Protein AF-A0A3S5AV37-F1 (afdb_monomer_lite)

Sequence (155 aa):
MRYLRNPRQACDALFGYVQRLAHRVAQLASNLKERGRIRLYQGESWELLLRRWTKLEKDFRSDAHGGYDLSKISDIYDNIKYDVQHNSDILIESEAQDFFTCAKSLADIIVPQEYGITKEEKLVIGQRICTPLMRKILSDARYTDVDECTRLHAG

Radius of gyration: 21.94 Å; chains: 1; bounding box: 65×48×50 Å

Structure (mmCIF, N/CA/C/O backbone):
data_AF-A0A3S5AV37-F1
#
_entry.id   AF-A0A3S5AV37-F1
#
loop_
_atom_site.group_PDB
_atom_site.id
_atom_site.type_symbol
_atom_site.label_atom_id
_atom_site.label_alt_id
_atom_site.label_comp_id
_atom_site.label_asym_id
_atom_site.label_entity_id
_atom_site.label_seq_id
_atom_site.pdbx_PDB_ins_code
_atom_site.Cartn_x
_atom_site.Cartn_y
_atom_site.Cartn_z
_atom_site.occupancy
_atom_site.B_iso_or_equiv
_atom_site.auth_seq_id
_atom_site.auth_comp_id
_atom_site.auth_asym_id
_atom_site.auth_atom_id
_atom_site.pdbx_PDB_model_num
ATOM 1 N N . MET A 1 1 ? -8.238 -7.642 -14.560 1.00 47.16 1 MET A N 1
ATOM 2 C CA . MET A 1 1 ? -8.407 -6.177 -14.713 1.00 47.16 1 MET A CA 1
ATOM 3 C C . MET A 1 1 ? -9.880 -5.746 -14.887 1.00 47.16 1 MET A C 1
ATOM 5 O O . MET A 1 1 ? -10.168 -4.910 -15.729 1.00 47.16 1 MET A O 1
ATOM 9 N N . ARG A 1 2 ? -10.849 -6.281 -14.118 1.00 51.06 2 ARG A N 1
ATOM 10 C CA . ARG A 1 2 ? -12.276 -5.880 -14.242 1.00 51.06 2 ARG A CA 1
ATOM 11 C C . ARG A 1 2 ? -12.690 -4.727 -13.308 1.00 51.06 2 ARG A C 1
ATOM 13 O O . ARG A 1 2 ? -13.751 -4.154 -13.523 1.00 51.06 2 ARG A O 1
ATOM 20 N N . TYR A 1 3 ? -11.859 -4.398 -12.315 1.00 57.88 3 TYR A N 1
ATOM 21 C CA . TYR A 1 3 ? -12.171 -3.440 -11.244 1.00 57.88 3 TYR A CA 1
ATOM 22 C C . TYR A 1 3 ? -11.890 -1.972 -11.598 1.00 57.88 3 TYR A C 1
ATOM 24 O O . TYR A 1 3 ? -12.57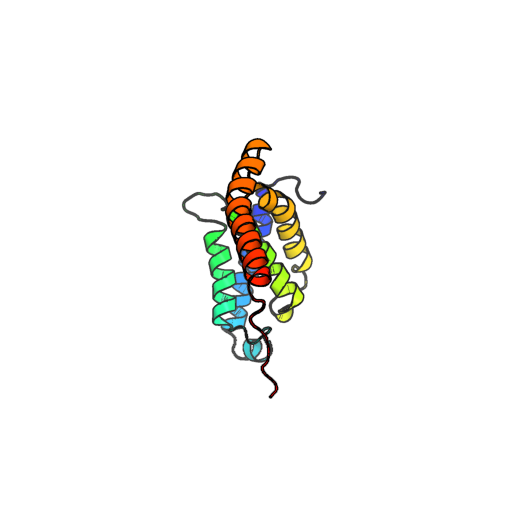2 -1.083 -11.104 1.00 57.88 3 TYR A O 1
ATOM 32 N N . LEU A 1 4 ? -10.927 -1.694 -12.480 1.00 71.69 4 LEU A N 1
ATOM 33 C CA . LEU A 1 4 ? -10.497 -0.329 -12.795 1.00 71.69 4 LEU A CA 1
ATOM 34 C C . LEU A 1 4 ? -11.052 0.118 -14.145 1.00 71.69 4 LEU A C 1
ATOM 36 O O . LEU A 1 4 ? -10.366 0.054 -15.160 1.00 71.69 4 LEU A O 1
ATOM 40 N N . ARG A 1 5 ? -12.322 0.538 -14.168 1.00 78.38 5 ARG A N 1
ATOM 41 C CA . ARG A 1 5 ? -12.907 1.183 -15.359 1.00 78.38 5 ARG A CA 1
ATOM 42 C C . ARG A 1 5 ? -12.575 2.670 -15.416 1.00 78.38 5 ARG A C 1
ATOM 44 O O . ARG A 1 5 ? -12.205 3.171 -16.469 1.00 78.38 5 ARG A O 1
ATOM 51 N N . ASN A 1 6 ? -12.703 3.364 -14.287 1.00 89.75 6 ASN A N 1
ATOM 52 C CA . ASN A 1 6 ? -12.418 4.788 -14.173 1.00 89.75 6 ASN A CA 1
ATOM 53 C C . ASN A 1 6 ? -11.355 5.008 -13.078 1.00 89.75 6 ASN A C 1
ATOM 55 O O . ASN A 1 6 ? -11.639 4.743 -11.908 1.00 89.75 6 ASN A O 1
ATOM 59 N N . PRO A 1 7 ? -10.142 5.480 -13.428 1.00 88.56 7 PRO A N 1
ATOM 60 C CA . PRO A 1 7 ? -9.049 5.631 -12.470 1.00 88.56 7 PRO A CA 1
ATOM 61 C C . PRO A 1 7 ? -9.331 6.709 -11.419 1.00 88.56 7 PRO A C 1
ATOM 63 O O . PRO A 1 7 ? -8.919 6.552 -10.273 1.00 88.56 7 PRO A O 1
ATOM 66 N N . ARG A 1 8 ? -10.079 7.767 -11.767 1.00 90.81 8 ARG A N 1
ATOM 67 C CA . ARG A 1 8 ? -10.474 8.800 -10.802 1.00 90.81 8 ARG A CA 1
ATOM 68 C C . ARG A 1 8 ? -11.426 8.225 -9.759 1.00 90.81 8 ARG A C 1
ATOM 70 O O . ARG A 1 8 ? -11.139 8.342 -8.577 1.00 90.81 8 ARG A O 1
ATOM 77 N N . GLN A 1 9 ? -12.471 7.521 -10.198 1.00 92.62 9 GLN A N 1
ATOM 78 C CA . GLN A 1 9 ? -13.421 6.866 -9.287 1.00 92.62 9 GLN A CA 1
ATOM 79 C C . GLN A 1 9 ? -12.740 5.818 -8.402 1.00 92.62 9 GLN A C 1
ATOM 81 O O . GLN A 1 9 ? -13.094 5.668 -7.238 1.00 92.62 9 GLN A O 1
ATOM 86 N N . ALA A 1 10 ? -11.746 5.104 -8.932 1.00 93.56 10 ALA A N 1
ATOM 87 C CA . ALA A 1 10 ? -10.961 4.168 -8.140 1.00 93.56 10 ALA A CA 1
ATOM 88 C C . ALA A 1 10 ? -10.123 4.873 -7.064 1.00 93.56 10 ALA A C 1
ATOM 90 O O . ALA A 1 10 ? -10.062 4.386 -5.941 1.00 93.56 10 ALA A O 1
ATOM 91 N N . CYS A 1 11 ? -9.522 6.027 -7.373 1.00 94.75 11 CYS A N 1
ATOM 92 C CA . CYS A 1 11 ? -8.825 6.841 -6.373 1.00 94.75 11 CYS A CA 1
ATOM 93 C C . CYS A 1 11 ? -9.795 7.435 -5.342 1.00 94.75 11 CYS A C 1
ATOM 95 O O . CYS A 1 11 ? -9.469 7.467 -4.158 1.00 94.75 11 CYS A O 1
ATOM 97 N N . ASP A 1 12 ? -10.996 7.848 -5.761 1.00 94.62 12 ASP A N 1
ATOM 98 C CA . ASP A 1 12 ? -12.051 8.311 -4.853 1.00 94.62 12 ASP A CA 1
ATOM 99 C C . ASP A 1 12 ? -12.464 7.191 -3.880 1.00 94.62 12 ASP A C 1
ATOM 101 O O . ASP A 1 12 ? -12.519 7.409 -2.668 1.00 94.62 12 ASP A O 1
ATOM 105 N N . ALA A 1 13 ? -12.673 5.972 -4.390 1.00 95.62 13 ALA A N 1
ATOM 106 C CA . ALA A 1 13 ? -12.975 4.797 -3.576 1.00 95.62 13 ALA A CA 1
ATOM 107 C C . ALA A 1 13 ? -11.822 4.448 -2.621 1.00 95.62 13 ALA A C 1
ATOM 109 O O . ALA A 1 13 ? -12.054 4.267 -1.424 1.00 95.62 13 ALA A O 1
ATOM 110 N N . LEU A 1 14 ? -10.584 4.408 -3.131 1.00 96.88 14 LEU A N 1
ATOM 111 C CA . LEU A 1 14 ? -9.385 4.131 -2.340 1.00 96.88 14 LEU A CA 1
ATOM 112 C C . LEU A 1 14 ? -9.231 5.137 -1.195 1.00 96.88 14 LEU A C 1
ATOM 114 O O . LEU A 1 14 ? -9.019 4.744 -0.052 1.00 96.88 14 LEU A O 1
ATOM 118 N N . PHE A 1 15 ? -9.391 6.427 -1.490 1.00 96.94 15 PHE A N 1
ATOM 119 C CA . PHE A 1 15 ? -9.322 7.484 -0.488 1.00 96.94 15 PHE A CA 1
ATOM 120 C C . PHE A 1 15 ? -10.405 7.323 0.575 1.00 96.94 15 PHE A C 1
ATOM 122 O O . PHE A 1 15 ? -10.104 7.407 1.760 1.00 96.94 15 PHE A O 1
ATOM 129 N N . GLY A 1 16 ? -11.636 6.991 0.177 1.00 97.00 16 GLY A N 1
ATOM 130 C CA . GLY A 1 16 ? -12.712 6.703 1.123 1.00 97.00 16 GLY A CA 1
ATOM 131 C C . GLY A 1 16 ? -12.362 5.582 2.109 1.00 97.00 16 GLY A C 1
ATOM 132 O O . GLY A 1 16 ? -12.647 5.714 3.300 1.00 97.00 16 GLY A O 1
ATOM 133 N N . TYR A 1 17 ? -11.716 4.504 1.649 1.00 98.19 17 TYR A N 1
ATOM 134 C CA . TYR A 1 17 ? -11.234 3.443 2.541 1.00 98.19 17 TYR A CA 1
ATOM 135 C C . TYR A 1 17 ? -10.133 3.931 3.492 1.00 98.19 17 TYR A C 1
ATOM 137 O O . TYR A 1 17 ? -10.207 3.665 4.692 1.00 98.19 17 TYR A O 1
ATOM 145 N N . VAL A 1 18 ? -9.148 4.683 2.982 1.00 97.94 18 VAL A N 1
ATOM 146 C CA . VAL A 1 18 ? -8.060 5.256 3.794 1.00 97.94 18 VAL A CA 1
ATOM 147 C C . VAL A 1 18 ? -8.621 6.143 4.910 1.00 97.94 18 VAL A C 1
ATOM 149 O O . VAL A 1 18 ? -8.240 5.968 6.064 1.00 97.94 18 VAL A O 1
ATOM 152 N N . GLN A 1 19 ? -9.569 7.034 4.599 1.00 97.56 19 GLN A N 1
ATOM 153 C CA . GLN A 1 19 ? -10.203 7.914 5.589 1.00 97.56 19 GLN A CA 1
ATOM 154 C C . GLN A 1 19 ? -10.943 7.125 6.675 1.00 97.56 19 GLN A C 1
ATOM 156 O O . GLN A 1 19 ? -10.792 7.394 7.868 1.00 97.56 19 GLN A O 1
ATOM 161 N N . ARG A 1 20 ? -11.738 6.120 6.279 1.00 98.12 20 ARG A N 1
ATOM 162 C CA . ARG A 1 20 ? -12.490 5.299 7.239 1.00 98.12 20 ARG A CA 1
ATOM 163 C C . ARG A 1 20 ? -11.563 4.505 8.153 1.00 98.12 20 ARG A C 1
ATOM 165 O O . ARG A 1 20 ? -11.810 4.465 9.359 1.00 98.12 20 ARG A O 1
ATOM 172 N N . LEU A 1 21 ? -10.486 3.930 7.616 1.00 97.88 21 LEU A N 1
ATOM 173 C CA . LEU A 1 21 ? -9.515 3.209 8.433 1.00 97.88 21 LEU A CA 1
ATOM 174 C C . LEU A 1 21 ? -8.730 4.151 9.355 1.00 97.88 21 LEU A C 1
ATOM 176 O O . LEU A 1 21 ? -8.599 3.851 10.539 1.00 97.88 21 LEU A O 1
ATOM 180 N N . ALA A 1 22 ? -8.276 5.309 8.867 1.00 97.38 22 ALA A N 1
ATOM 181 C CA . ALA A 1 22 ? -7.588 6.304 9.691 1.00 97.38 22 ALA A CA 1
ATOM 182 C C . ALA A 1 22 ? -8.459 6.762 10.873 1.00 97.38 22 ALA A C 1
ATOM 184 O O . ALA A 1 22 ? -8.008 6.765 12.022 1.00 97.38 22 ALA A O 1
ATOM 185 N N . HIS A 1 23 ? -9.739 7.049 10.620 1.00 97.38 23 HIS A N 1
ATOM 186 C CA . HIS A 1 23 ? -10.689 7.403 11.671 1.00 97.38 23 HIS A CA 1
ATOM 187 C C . HIS A 1 23 ? -10.931 6.246 12.653 1.00 97.38 23 HIS A C 1
ATOM 189 O O . HIS A 1 23 ? -10.918 6.461 13.866 1.00 97.38 23 HIS A O 1
ATOM 195 N N . ARG A 1 24 ? -11.089 5.007 12.165 1.00 96.19 24 ARG A N 1
ATOM 196 C CA . ARG A 1 24 ? -11.241 3.822 13.026 1.00 96.19 24 ARG A CA 1
ATOM 197 C C . ARG A 1 24 ? -10.023 3.615 13.927 1.00 96.19 24 ARG A C 1
ATOM 199 O O . ARG A 1 24 ? -10.187 3.384 15.124 1.00 96.19 24 ARG A O 1
ATOM 206 N N . VAL A 1 25 ? -8.816 3.734 13.380 1.00 96.50 25 VAL A N 1
ATOM 207 C CA . VAL A 1 25 ? -7.559 3.639 14.133 1.00 96.50 25 VAL A CA 1
ATOM 208 C C . VAL A 1 25 ? -7.479 4.736 15.197 1.00 96.50 25 VAL A C 1
ATOM 210 O O . VAL A 1 25 ? -7.117 4.445 16.336 1.00 96.50 25 VAL A O 1
ATOM 213 N N . ALA A 1 26 ? -7.871 5.972 14.878 1.00 96.75 26 ALA A N 1
ATOM 214 C CA . ALA A 1 26 ? -7.925 7.061 15.854 1.00 96.75 26 ALA A CA 1
ATOM 215 C C . ALA A 1 26 ? -8.909 6.769 17.002 1.00 96.75 26 ALA A C 1
ATOM 217 O O . ALA A 1 26 ? -8.569 6.954 18.173 1.00 96.75 26 ALA A O 1
ATOM 218 N N . GLN A 1 27 ? -10.095 6.239 16.688 1.00 95.81 27 GLN A N 1
ATOM 219 C CA . GLN A 1 27 ? -11.079 5.827 17.693 1.00 95.81 27 GLN A CA 1
ATOM 220 C C . GLN A 1 27 ? -10.527 4.720 18.603 1.00 95.81 27 GLN A C 1
ATOM 222 O O . GLN A 1 27 ? -10.567 4.860 19.827 1.00 95.81 27 GLN A O 1
ATOM 227 N N . LEU A 1 28 ? -9.944 3.669 18.017 1.00 95.38 28 LEU A N 1
ATOM 228 C CA . LEU A 1 28 ? -9.305 2.570 18.749 1.00 95.38 28 LEU A CA 1
ATOM 229 C C . LEU A 1 28 ? -8.192 3.068 19.673 1.00 95.38 28 LEU A C 1
ATOM 231 O O . LEU A 1 28 ? -8.143 2.695 20.844 1.00 95.38 28 LEU A O 1
ATOM 235 N N . ALA A 1 29 ? -7.325 3.945 19.166 1.00 93.00 29 ALA A N 1
ATOM 236 C CA . ALA A 1 29 ? -6.204 4.487 19.924 1.00 93.00 29 ALA A CA 1
ATOM 237 C C . ALA A 1 29 ? -6.660 5.333 21.125 1.00 93.00 29 ALA A C 1
ATOM 239 O O . ALA A 1 29 ? -5.989 5.329 22.162 1.00 93.00 29 ALA A O 1
ATOM 240 N N . SER A 1 30 ? -7.796 6.031 21.003 1.00 93.44 30 SER A N 1
ATOM 241 C CA . SER A 1 30 ? -8.373 6.849 22.079 1.00 93.44 30 SER A CA 1
ATOM 242 C C . SER A 1 30 ? -9.109 6.033 23.154 1.00 93.44 30 SER A C 1
ATOM 244 O O . SER A 1 30 ? -9.250 6.489 24.289 1.00 93.44 30 SER A O 1
ATOM 246 N N . ASN A 1 31 ? -9.543 4.809 22.837 1.00 93.81 31 ASN A N 1
ATOM 247 C CA . ASN A 1 31 ? -10.275 3.944 23.755 1.00 93.81 31 ASN A CA 1
ATOM 248 C C . ASN A 1 31 ? -9.337 2.950 24.458 1.00 93.81 31 ASN A C 1
ATOM 250 O O . ASN A 1 31 ? -9.047 1.876 23.936 1.00 93.81 31 ASN A O 1
ATOM 254 N N . LEU A 1 32 ? -8.920 3.265 25.690 1.00 88.75 32 LEU A N 1
ATOM 255 C CA . LEU A 1 32 ? -8.012 2.428 26.496 1.00 88.75 32 LEU A CA 1
ATOM 256 C C . LEU A 1 32 ? -8.456 0.959 26.620 1.00 88.75 32 LEU A C 1
ATOM 258 O O . LEU A 1 32 ? -7.613 0.062 26.643 1.00 88.75 32 LEU A O 1
ATOM 262 N N . LYS A 1 33 ? -9.768 0.699 26.683 1.00 91.75 33 LYS A N 1
ATOM 263 C CA . LYS A 1 33 ? -10.310 -0.657 26.835 1.00 91.75 33 LYS A CA 1
ATOM 264 C C . LYS A 1 33 ? -10.176 -1.471 25.551 1.00 91.75 33 LYS A C 1
ATOM 266 O O . LYS A 1 33 ? -9.816 -2.642 25.620 1.00 91.75 33 LYS A O 1
ATOM 271 N N . GLU A 1 34 ? -10.478 -0.878 24.398 1.00 89.56 34 GLU A N 1
ATOM 272 C CA . GLU A 1 34 ? -10.306 -1.543 23.098 1.00 89.56 34 GLU A CA 1
ATOM 273 C C . GLU A 1 34 ? -8.825 -1.682 22.750 1.00 89.56 34 GLU A C 1
ATOM 275 O O . GLU A 1 34 ? -8.371 -2.771 22.403 1.00 89.56 34 GLU A O 1
ATOM 280 N N . ARG A 1 35 ? -8.056 -0.612 22.966 1.00 89.31 35 ARG A N 1
ATOM 281 C CA . ARG A 1 35 ? -6.605 -0.571 22.784 1.00 89.31 35 ARG A CA 1
ATOM 282 C C . ARG A 1 35 ? -5.881 -1.689 23.537 1.00 89.31 35 ARG A C 1
ATOM 284 O O . ARG A 1 35 ? -4.938 -2.261 23.008 1.00 89.31 35 ARG A O 1
ATOM 291 N N . GLY A 1 36 ? -6.312 -2.000 24.761 1.00 89.62 36 GLY A N 1
ATOM 292 C CA . GLY A 1 36 ? -5.722 -3.066 25.577 1.00 89.62 36 GLY A CA 1
ATOM 293 C C . GLY A 1 36 ? -6.073 -4.490 25.128 1.00 89.62 36 GLY A C 1
ATOM 294 O O . GLY A 1 36 ? -5.419 -5.433 25.564 1.00 89.62 36 GLY A O 1
ATOM 295 N N . ARG A 1 37 ? -7.094 -4.663 24.279 1.00 91.94 37 ARG A N 1
ATOM 296 C CA . ARG A 1 37 ? -7.506 -5.974 23.743 1.00 91.94 37 ARG A CA 1
ATOM 297 C C . ARG A 1 37 ? -6.764 -6.346 22.467 1.00 91.94 37 ARG A C 1
ATOM 299 O O . ARG A 1 37 ? -6.589 -7.528 22.200 1.00 91.94 37 ARG A O 1
ATOM 306 N N . ILE A 1 38 ? -6.354 -5.347 21.695 1.00 93.44 38 ILE A N 1
ATOM 307 C CA . ILE A 1 38 ? -5.700 -5.534 20.405 1.00 93.44 38 ILE A CA 1
ATOM 308 C C . ILE A 1 38 ? -4.187 -5.509 20.615 1.00 93.44 38 ILE A C 1
ATOM 310 O O . ILE A 1 38 ? -3.622 -4.525 21.101 1.00 93.44 38 ILE A O 1
ATOM 314 N N . ARG A 1 39 ? -3.521 -6.596 20.223 1.00 92.69 39 ARG A N 1
ATOM 315 C CA . ARG A 1 39 ? -2.062 -6.701 20.255 1.00 92.69 39 ARG A CA 1
ATOM 316 C C . ARG A 1 39 ? -1.517 -6.552 18.840 1.00 92.69 39 ARG A C 1
ATOM 318 O O . ARG A 1 39 ? -1.616 -7.478 18.047 1.00 92.69 39 ARG A O 1
ATOM 325 N N . LEU A 1 40 ? -0.916 -5.400 18.559 1.00 94.56 40 LEU A N 1
ATOM 326 C CA . LEU A 1 40 ? -0.284 -5.133 17.268 1.00 94.56 40 LEU A CA 1
ATOM 327 C C . LEU A 1 40 ? 0.947 -6.028 17.060 1.00 94.56 40 LEU A C 1
ATOM 329 O O . LEU A 1 40 ? 1.673 -6.365 18.008 1.00 94.56 40 LEU A O 1
ATOM 333 N N . TYR A 1 41 ? 1.168 -6.427 15.811 1.00 95.38 41 TYR A N 1
ATOM 334 C CA . TYR A 1 41 ? 2.225 -7.357 15.435 1.00 95.38 41 TYR A CA 1
ATOM 335 C C . TYR A 1 41 ? 3.624 -6.796 15.730 1.00 95.38 41 TYR A C 1
ATOM 337 O O . TYR A 1 41 ? 3.874 -5.598 15.615 1.00 95.38 41 TYR A O 1
ATOM 345 N N . GLN A 1 42 ? 4.543 -7.672 16.159 1.00 90.81 42 GLN A N 1
ATOM 346 C CA . GLN A 1 42 ? 5.947 -7.345 16.483 1.00 90.81 42 GLN A CA 1
ATOM 347 C C . GLN A 1 42 ? 6.141 -6.165 17.459 1.00 90.81 42 GLN A C 1
ATOM 349 O O . GLN A 1 42 ? 7.204 -5.551 17.497 1.00 90.81 42 GLN A O 1
ATOM 354 N N . GLY A 1 43 ? 5.135 -5.852 18.281 1.00 84.44 43 GLY A N 1
ATOM 355 C CA . GLY A 1 43 ? 5.227 -4.747 19.235 1.00 84.44 43 GLY A CA 1
ATOM 356 C C . GLY A 1 43 ?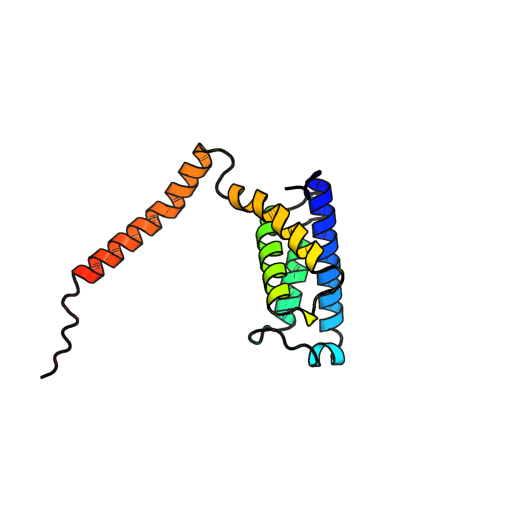 5.149 -3.361 18.590 1.00 84.44 43 GLY A C 1
ATOM 357 O O . GLY A 1 43 ? 5.609 -2.397 19.202 1.00 84.44 43 GLY A O 1
ATOM 358 N N . GLU A 1 44 ? 4.566 -3.244 17.389 1.00 93.88 44 GLU A N 1
ATOM 359 C CA . GLU A 1 44 ? 4.204 -1.947 16.813 1.00 93.88 44 GLU A CA 1
ATOM 360 C C . GLU A 1 44 ? 3.418 -1.109 17.838 1.00 93.88 44 GLU A C 1
ATOM 362 O O . GLU A 1 44 ? 2.504 -1.590 18.515 1.00 93.88 44 GLU A O 1
ATOM 367 N N . SER A 1 45 ? 3.793 0.163 17.982 1.00 94.50 45 SER A N 1
ATOM 368 C CA . SER A 1 45 ? 3.101 1.070 18.889 1.00 94.50 45 SER A CA 1
ATOM 369 C C . SER A 1 45 ? 1.847 1.645 18.230 1.00 94.50 45 SER A C 1
ATOM 371 O O . SER A 1 45 ? 1.804 1.916 17.031 1.00 94.50 45 SER A O 1
ATOM 373 N N . TRP A 1 46 ? 0.830 1.923 19.043 1.00 95.62 46 TRP A N 1
ATOM 374 C CA . TRP A 1 46 ? -0.376 2.625 18.590 1.00 95.62 46 TRP A CA 1
ATOM 375 C C . TRP A 1 46 ? -0.082 4.005 17.998 1.00 95.62 46 TRP A C 1
ATOM 377 O O . TRP A 1 46 ? -0.794 4.454 17.106 1.00 95.62 46 TRP A O 1
ATOM 387 N N . GLU A 1 47 ? 0.970 4.671 18.479 1.00 95.12 47 GLU A N 1
ATOM 388 C CA . GLU A 1 47 ? 1.432 5.940 17.920 1.00 95.12 47 GLU A CA 1
ATOM 389 C C . GLU A 1 47 ? 1.935 5.763 16.484 1.00 95.12 47 GLU A C 1
ATOM 391 O O . GLU A 1 47 ? 1.576 6.553 15.611 1.00 95.12 47 GLU A O 1
ATOM 396 N N . LEU A 1 48 ? 2.718 4.709 16.224 1.00 95.50 48 LEU A N 1
ATOM 397 C CA . LEU A 1 48 ? 3.211 4.409 14.884 1.00 95.50 48 LEU A CA 1
ATOM 398 C C . LEU A 1 48 ? 2.051 4.078 13.944 1.00 95.50 48 LEU A C 1
ATOM 400 O O . LEU A 1 48 ? 1.947 4.698 12.888 1.00 95.50 48 LEU A O 1
ATOM 404 N N . LEU A 1 49 ? 1.143 3.192 14.360 1.00 96.81 49 LEU A N 1
ATOM 405 C CA . LEU A 1 49 ? -0.044 2.832 13.584 1.00 96.81 49 LEU A CA 1
ATOM 406 C C . LEU A 1 49 ? -0.901 4.064 13.238 1.00 96.81 49 LEU A C 1
ATOM 408 O O . LEU A 1 49 ? -1.263 4.268 12.077 1.00 96.81 49 LEU A O 1
ATOM 412 N N . LEU A 1 50 ? -1.189 4.919 14.227 1.00 96.69 50 LEU A N 1
ATOM 413 C CA . LEU A 1 50 ? -1.948 6.154 14.018 1.00 96.69 50 LEU A CA 1
ATOM 414 C C . LEU A 1 50 ? -1.228 7.090 13.045 1.00 96.69 50 LEU A C 1
ATOM 416 O O . LEU A 1 50 ? -1.855 7.658 12.147 1.00 96.69 50 LEU A O 1
ATOM 420 N N . ARG A 1 51 ? 0.092 7.235 13.195 1.00 96.88 51 ARG A N 1
ATOM 421 C CA . ARG A 1 51 ? 0.913 8.073 12.321 1.00 96.88 51 ARG A CA 1
ATOM 422 C C . ARG A 1 51 ? 0.928 7.553 10.884 1.00 96.88 51 ARG A C 1
ATOM 424 O O . ARG A 1 51 ? 0.837 8.384 9.984 1.00 96.88 51 ARG A O 1
ATOM 431 N N . ARG A 1 52 ? 1.016 6.232 10.660 1.00 97.38 52 ARG A N 1
ATOM 432 C CA . ARG A 1 52 ? 0.982 5.615 9.316 1.00 97.38 52 ARG A CA 1
ATOM 433 C C . ARG A 1 52 ? -0.284 6.033 8.574 1.00 97.38 52 ARG A C 1
ATOM 435 O O . ARG A 1 52 ? -0.200 6.704 7.548 1.00 97.38 52 ARG A O 1
ATOM 442 N N . TRP A 1 53 ? -1.448 5.724 9.142 1.00 97.88 53 TRP A N 1
ATOM 443 C CA . TRP A 1 53 ? -2.729 5.967 8.479 1.00 97.88 53 TRP A CA 1
ATOM 444 C C . TRP A 1 53 ? -3.092 7.453 8.378 1.00 97.88 53 TRP A C 1
ATOM 446 O O . TRP A 1 53 ? -3.529 7.891 7.317 1.00 97.88 53 TRP A O 1
ATOM 456 N N . THR A 1 54 ? -2.816 8.260 9.411 1.00 96.44 54 THR A N 1
ATOM 457 C CA . THR A 1 54 ? -3.058 9.719 9.363 1.00 96.44 54 THR A CA 1
ATOM 458 C C . THR A 1 54 ? -2.179 10.409 8.319 1.00 96.44 54 THR A C 1
ATOM 460 O O . THR A 1 54 ? -2.597 11.374 7.680 1.00 96.44 54 THR A O 1
ATOM 463 N N . LYS A 1 55 ? -0.934 9.946 8.150 1.00 96.12 55 LYS A N 1
ATOM 464 C CA . LYS A 1 55 ? -0.033 10.492 7.134 1.00 96.12 55 LYS A CA 1
ATOM 465 C C . LYS A 1 55 ? -0.502 10.108 5.732 1.00 96.12 55 LYS A C 1
ATOM 467 O O . LYS A 1 55 ? -0.577 10.984 4.884 1.00 96.12 55 LYS A O 1
ATOM 472 N N . LEU A 1 56 ? -0.864 8.843 5.506 1.00 97.19 56 LEU A N 1
ATOM 473 C CA . LEU A 1 56 ? -1.361 8.387 4.202 1.00 97.19 56 LEU A CA 1
ATOM 474 C C . LEU A 1 56 ? -2.648 9.101 3.787 1.00 97.19 56 LEU A C 1
ATOM 476 O O . LEU A 1 56 ? -2.783 9.461 2.624 1.00 97.19 56 LEU A O 1
ATOM 480 N N . GLU A 1 57 ? -3.559 9.357 4.727 1.00 95.75 57 GLU A N 1
ATOM 481 C CA . GLU A 1 57 ? -4.760 10.151 4.461 1.00 95.75 57 GLU A CA 1
ATOM 482 C C . GLU A 1 57 ? -4.408 11.552 3.935 1.00 95.75 57 GLU A C 1
ATOM 484 O O . GLU A 1 57 ? -4.916 11.965 2.895 1.00 95.75 57 GLU A O 1
ATOM 489 N N . LYS A 1 58 ? -3.498 12.263 4.613 1.00 93.94 58 LYS A N 1
ATOM 490 C CA . LYS A 1 58 ? -3.092 13.630 4.244 1.00 93.94 58 LYS A CA 1
ATOM 491 C C . LYS A 1 58 ? -2.263 13.690 2.962 1.00 93.94 58 LYS A C 1
ATOM 493 O O . LYS A 1 58 ? -2.450 14.594 2.155 1.00 93.94 58 LYS A O 1
ATOM 498 N N . ASP A 1 59 ? -1.336 12.752 2.794 1.00 94.38 59 ASP A N 1
ATOM 499 C CA . ASP A 1 59 ? -0.401 12.750 1.670 1.00 94.38 59 ASP A CA 1
ATOM 500 C C . ASP A 1 59 ? -1.089 12.299 0.374 1.00 94.38 59 ASP A C 1
ATOM 502 O O . ASP A 1 59 ? -0.744 12.783 -0.700 1.00 94.38 59 ASP A O 1
ATOM 506 N N . PHE A 1 60 ? -2.070 11.389 0.446 1.00 95.44 60 PHE A N 1
ATOM 507 C CA . PHE A 1 60 ? -2.696 10.840 -0.759 1.00 95.44 60 PHE A CA 1
ATOM 508 C C . PHE A 1 60 ? -3.585 11.855 -1.484 1.00 95.44 60 PHE A C 1
ATOM 510 O O . PHE A 1 60 ? -3.666 11.838 -2.716 1.00 95.44 60 PHE A O 1
ATOM 517 N N . ARG A 1 61 ? -4.240 12.760 -0.749 1.00 91.00 61 ARG A N 1
ATOM 518 C CA . ARG A 1 61 ? -5.052 13.830 -1.330 1.00 91.00 61 ARG A CA 1
ATOM 519 C C . ARG A 1 61 ? -4.849 15.128 -0.560 1.00 91.00 61 ARG A C 1
ATOM 521 O O . ARG A 1 61 ? -5.207 15.224 0.607 1.00 91.00 61 ARG A O 1
ATOM 528 N N . SER A 1 62 ? -4.354 16.147 -1.258 1.00 76.56 62 SER A N 1
ATOM 529 C CA . SER A 1 62 ? -4.233 17.505 -0.725 1.00 76.56 62 SER A CA 1
ATOM 530 C C . SER A 1 62 ? -5.342 18.405 -1.265 1.00 76.56 62 SER A C 1
ATOM 532 O O . SER A 1 62 ? -5.539 18.513 -2.482 1.00 76.56 62 SER A O 1
ATOM 534 N N . ASP A 1 63 ? -6.025 19.107 -0.361 1.00 68.50 63 ASP A N 1
ATOM 535 C CA . ASP A 1 63 ? -7.069 20.085 -0.691 1.00 68.50 63 ASP A CA 1
ATOM 536 C C . ASP A 1 63 ? -6.538 21.247 -1.547 1.00 68.50 63 ASP A C 1
ATOM 538 O O . ASP A 1 63 ? -7.286 21.841 -2.321 1.00 68.50 63 ASP A O 1
ATOM 542 N N . ALA A 1 64 ? -5.231 21.531 -1.476 1.00 64.25 64 ALA A N 1
ATOM 543 C CA . ALA A 1 64 ? -4.593 22.622 -2.212 1.00 64.25 64 ALA A CA 1
ATOM 544 C C . ALA A 1 64 ? -4.507 22.381 -3.730 1.00 64.25 64 ALA A C 1
ATOM 546 O O . ALA A 1 64 ? -4.421 23.336 -4.501 1.00 64.25 64 ALA A O 1
ATOM 547 N N . HIS A 1 65 ? -4.515 21.119 -4.174 1.00 59.41 65 HIS A N 1
ATOM 548 C CA . HIS A 1 65 ? -4.299 20.760 -5.582 1.00 59.41 65 HIS A CA 1
ATOM 549 C C . HIS A 1 65 ? -5.479 20.009 -6.215 1.00 59.41 65 HIS A C 1
ATOM 551 O O . HIS A 1 65 ? -5.455 19.737 -7.414 1.00 59.41 65 HIS A O 1
ATOM 557 N N . GLY A 1 66 ? -6.515 19.657 -5.438 1.00 66.38 66 GLY A N 1
ATOM 558 C CA . GLY A 1 66 ? -7.743 19.001 -5.924 1.00 66.38 66 GLY A CA 1
ATOM 559 C C . GLY A 1 66 ? -7.550 17.602 -6.545 1.00 66.38 66 GLY A C 1
ATOM 560 O O . GLY A 1 66 ? -8.505 16.998 -7.059 1.00 66.38 66 GLY A O 1
ATOM 561 N N . GLY A 1 67 ? -6.321 17.081 -6.506 1.00 86.38 67 GLY A N 1
ATOM 562 C CA . GLY A 1 67 ? -5.878 15.840 -7.134 1.00 86.38 67 GLY A CA 1
ATOM 563 C C . GLY A 1 67 ? -5.298 14.834 -6.142 1.00 86.38 67 GLY A C 1
ATOM 564 O O . GLY A 1 67 ? -5.165 15.114 -4.952 1.00 86.38 67 GLY A O 1
ATOM 565 N N . TYR A 1 68 ? -4.974 13.654 -6.666 1.00 93.19 68 TYR A N 1
ATOM 566 C CA . TYR A 1 68 ? -4.371 12.551 -5.922 1.00 93.19 68 TYR A CA 1
ATOM 567 C C . TYR A 1 68 ? -2.867 12.494 -6.167 1.00 93.19 68 TYR A C 1
ATOM 569 O O . TYR A 1 68 ? -2.435 12.584 -7.318 1.00 93.19 68 TYR A O 1
ATOM 577 N N . ASP A 1 69 ? -2.086 12.284 -5.109 1.00 93.50 69 ASP A N 1
ATOM 578 C CA . ASP A 1 69 ? -0.678 11.918 -5.235 1.00 93.50 69 ASP A CA 1
ATOM 579 C C . ASP A 1 69 ? -0.569 10.405 -5.458 1.00 93.50 69 ASP A C 1
ATOM 581 O O . ASP A 1 69 ? -0.597 9.597 -4.527 1.00 93.50 69 ASP A O 1
ATOM 585 N N . LEU A 1 70 ? -0.459 10.009 -6.727 1.00 93.50 70 LEU A N 1
ATOM 586 C CA . LEU A 1 70 ? -0.402 8.599 -7.112 1.00 93.50 70 LEU A CA 1
ATOM 587 C C . LEU A 1 70 ? 0.846 7.885 -6.575 1.00 93.50 70 LEU A C 1
ATOM 589 O O . LEU A 1 70 ? 0.813 6.661 -6.460 1.00 93.50 70 LEU A O 1
ATOM 593 N N . SER A 1 71 ? 1.901 8.617 -6.186 1.00 93.31 71 SER A N 1
ATOM 594 C CA . SER A 1 71 ? 3.093 8.015 -5.572 1.00 93.31 71 SER A CA 1
ATOM 595 C C . SER A 1 71 ? 2.798 7.352 -4.225 1.00 93.31 71 SER A C 1
ATOM 597 O O . SER A 1 71 ? 3.573 6.519 -3.774 1.00 93.31 71 SER A O 1
ATOM 599 N N . LYS A 1 72 ? 1.663 7.676 -3.587 1.00 96.25 72 LYS A N 1
ATOM 600 C CA . LYS A 1 72 ? 1.239 7.075 -2.312 1.00 96.25 72 LYS A CA 1
ATOM 601 C C . LYS A 1 72 ? 0.495 5.759 -2.468 1.00 96.25 72 LYS A C 1
ATOM 603 O O . LYS A 1 72 ? 0.233 5.095 -1.472 1.00 96.25 72 LYS A O 1
ATOM 608 N N . ILE A 1 73 ? 0.138 5.356 -3.686 1.00 96.75 73 ILE A N 1
ATOM 609 C CA . ILE A 1 73 ? -0.619 4.117 -3.912 1.00 96.75 73 ILE A CA 1
ATOM 610 C C . ILE A 1 73 ? 0.196 2.884 -3.502 1.00 96.75 73 ILE A C 1
ATOM 612 O O . ILE A 1 73 ? -0.377 1.960 -2.923 1.00 96.75 73 ILE A O 1
ATOM 616 N N . SER A 1 74 ? 1.506 2.875 -3.764 1.00 97.19 74 SER A N 1
ATOM 617 C CA . SER A 1 74 ? 2.422 1.813 -3.327 1.00 97.19 74 SER A CA 1
ATOM 618 C C . SER A 1 74 ? 2.456 1.707 -1.802 1.00 97.19 74 SER A C 1
ATOM 620 O O . SER A 1 74 ? 2.175 0.640 -1.258 1.00 97.19 74 SER A O 1
ATOM 622 N N . ASP A 1 75 ? 2.655 2.838 -1.122 1.00 97.94 75 ASP A N 1
ATOM 623 C CA . ASP A 1 75 ? 2.637 2.918 0.339 1.00 97.94 75 ASP A CA 1
ATOM 624 C C . ASP A 1 75 ? 1.292 2.439 0.922 1.00 97.94 75 ASP A C 1
ATOM 626 O O . ASP A 1 75 ? 1.269 1.653 1.871 1.00 97.94 75 ASP A O 1
ATOM 630 N N . ILE A 1 76 ? 0.157 2.880 0.360 1.00 98.44 76 ILE A N 1
ATOM 631 C CA . ILE A 1 76 ? -1.186 2.464 0.805 1.00 98.44 76 ILE A CA 1
ATOM 632 C C . ILE A 1 76 ? -1.358 0.955 0.647 1.00 98.44 76 ILE A C 1
ATOM 634 O O . ILE A 1 76 ? -1.824 0.304 1.582 1.00 98.44 76 ILE A O 1
ATOM 638 N N . TYR A 1 77 ? -0.991 0.403 -0.513 1.00 98.38 77 TYR A N 1
ATOM 639 C CA . TYR A 1 77 ? -1.088 -1.028 -0.790 1.00 98.38 77 TYR A CA 1
ATOM 640 C C . TYR A 1 77 ? -0.253 -1.857 0.190 1.00 98.38 77 TYR A C 1
ATOM 642 O O . TYR A 1 77 ? -0.768 -2.825 0.753 1.00 98.38 77 TYR A O 1
ATOM 650 N N . ASP A 1 78 ? 0.992 -1.463 0.445 1.00 98.12 78 ASP A N 1
ATOM 651 C CA . ASP A 1 78 ? 1.860 -2.183 1.375 1.00 98.12 78 ASP A CA 1
ATOM 652 C C . ASP A 1 78 ? 1.335 -2.109 2.817 1.00 98.12 78 ASP A C 1
ATOM 654 O O . ASP A 1 78 ? 1.322 -3.123 3.518 1.00 98.12 78 ASP A O 1
ATOM 658 N N . ASN A 1 79 ? 0.815 -0.951 3.245 1.00 98.19 79 ASN A N 1
ATOM 659 C CA . ASN A 1 79 ? 0.224 -0.787 4.576 1.00 98.19 79 ASN A CA 1
ATOM 660 C C . ASN A 1 79 ? -1.040 -1.637 4.762 1.00 98.19 79 ASN A C 1
ATOM 662 O O . ASN A 1 79 ? -1.131 -2.370 5.745 1.00 98.19 79 ASN A O 1
ATOM 666 N N . ILE A 1 80 ? -1.997 -1.594 3.822 1.00 98.44 80 ILE A N 1
ATOM 667 C CA . ILE A 1 80 ? -3.210 -2.420 3.944 1.00 98.44 80 ILE A CA 1
ATOM 668 C C . ILE A 1 80 ? -2.880 -3.908 3.850 1.00 98.44 80 ILE A C 1
ATOM 670 O O . ILE A 1 80 ? -3.457 -4.707 4.578 1.00 98.44 80 ILE A O 1
ATOM 674 N N . LYS A 1 81 ? -1.922 -4.300 3.003 1.00 98.06 81 LYS A N 1
ATOM 675 C CA . LYS A 1 81 ? -1.464 -5.688 2.919 1.00 98.06 81 LYS A CA 1
ATOM 676 C C . LYS A 1 81 ? -0.880 -6.160 4.249 1.00 98.06 81 LYS A C 1
ATOM 678 O O . LYS A 1 81 ? -1.242 -7.239 4.710 1.00 98.06 81 LYS A O 1
ATOM 683 N N . TYR A 1 82 ? -0.013 -5.354 4.858 1.00 97.69 82 TYR A N 1
ATOM 684 C CA . TYR A 1 82 ? 0.566 -5.649 6.164 1.00 97.69 82 TYR A CA 1
ATOM 685 C C . TYR A 1 82 ? -0.520 -5.791 7.235 1.00 97.69 82 TYR A C 1
ATOM 687 O O . TYR A 1 82 ? -0.561 -6.799 7.938 1.00 97.69 82 TYR A O 1
ATOM 695 N N . ASP A 1 83 ? -1.442 -4.830 7.317 1.00 97.88 83 ASP A N 1
ATOM 696 C CA . ASP A 1 83 ? -2.485 -4.843 8.342 1.00 97.88 83 ASP A CA 1
ATOM 697 C C . ASP A 1 83 ? -3.490 -5.993 8.130 1.00 97.88 83 ASP A C 1
ATOM 699 O O . ASP A 1 83 ? -3.903 -6.616 9.103 1.00 97.88 83 ASP A O 1
ATOM 703 N N . VAL A 1 84 ? -3.802 -6.379 6.885 1.00 97.50 84 VAL A N 1
ATOM 704 C CA . VAL A 1 84 ? -4.601 -7.588 6.584 1.00 97.50 84 VAL A CA 1
ATOM 705 C C . VAL A 1 84 ? -3.905 -8.864 7.059 1.00 97.50 84 VAL A C 1
ATOM 707 O O . VAL A 1 84 ? -4.565 -9.778 7.549 1.00 97.50 84 VAL A O 1
ATOM 710 N N . GLN A 1 85 ? -2.582 -8.950 6.917 1.00 96.56 85 GLN A N 1
ATOM 711 C CA . GLN A 1 85 ? -1.818 -10.145 7.282 1.00 96.56 85 GLN A CA 1
ATOM 712 C C . GLN A 1 85 ? -1.543 -10.254 8.784 1.00 96.56 85 GLN A C 1
ATOM 714 O O . GLN A 1 85 ? -1.387 -11.365 9.295 1.00 96.56 85 GLN A O 1
ATOM 719 N N . HIS A 1 86 ? -1.439 -9.121 9.479 1.00 96.50 86 HIS A N 1
ATOM 720 C CA . HIS A 1 86 ? -0.837 -9.076 10.811 1.00 96.50 86 HIS A CA 1
ATOM 721 C C . HIS A 1 86 ? -1.653 -8.329 11.868 1.00 96.50 86 HIS A C 1
ATOM 723 O O . HIS A 1 86 ? -1.537 -8.656 13.045 1.00 96.50 86 HIS A O 1
ATOM 729 N N . ASN A 1 87 ? -2.478 -7.360 11.471 1.00 95.56 87 ASN A N 1
ATOM 730 C CA . ASN A 1 87 ? -3.233 -6.491 12.374 1.00 95.56 87 ASN A CA 1
ATOM 731 C C . ASN A 1 87 ? -4.737 -6.502 12.023 1.00 95.56 87 ASN A C 1
ATOM 733 O O . ASN A 1 87 ? -5.391 -5.463 12.038 1.00 95.56 87 ASN A O 1
ATOM 737 N N . SER A 1 88 ? -5.320 -7.660 11.702 1.00 95.06 88 SER A N 1
ATOM 738 C CA . SER A 1 88 ? -6.718 -7.749 11.241 1.00 95.06 88 SER A CA 1
ATOM 739 C C . SER A 1 88 ? -7.735 -7.123 12.203 1.00 95.06 88 SER A C 1
ATOM 741 O O . SER A 1 88 ? -8.752 -6.600 11.758 1.00 95.06 88 SER A O 1
ATOM 743 N N . ASP A 1 89 ? -7.439 -7.108 13.505 1.00 94.50 89 ASP A N 1
ATOM 744 C CA . ASP A 1 89 ? -8.326 -6.579 14.548 1.00 94.50 89 ASP A CA 1
ATOM 745 C C . ASP A 1 89 ? -8.564 -5.059 14.457 1.00 94.50 89 ASP A C 1
ATOM 747 O O . ASP A 1 89 ? -9.523 -4.545 15.040 1.00 94.50 89 ASP A O 1
ATOM 751 N N . ILE A 1 90 ? -7.700 -4.318 13.749 1.00 95.69 90 ILE A N 1
ATOM 752 C CA . ILE A 1 90 ? -7.897 -2.876 13.525 1.00 95.69 90 ILE A CA 1
ATOM 753 C C . ILE A 1 90 ? -8.784 -2.582 12.309 1.00 95.69 90 ILE A C 1
ATOM 755 O O . ILE A 1 90 ? -9.230 -1.445 12.137 1.00 95.69 90 ILE A O 1
ATOM 759 N N . LEU A 1 91 ? -9.020 -3.584 11.458 1.0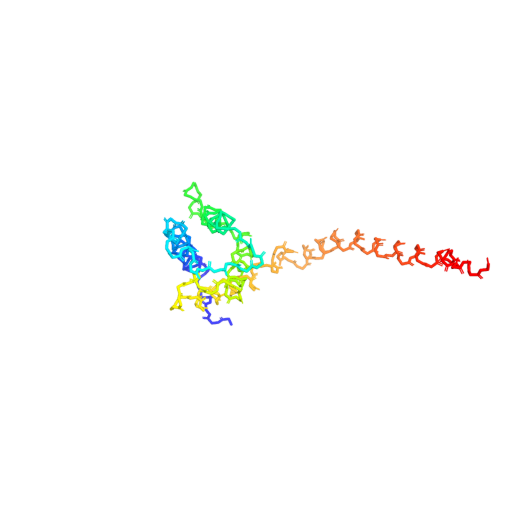0 96.56 91 LEU A N 1
ATOM 760 C CA . LEU A 1 91 ? -9.706 -3.421 10.185 1.00 96.56 91 LEU A CA 1
ATOM 761 C C . LEU A 1 91 ? -11.226 -3.477 10.348 1.00 96.56 91 LEU A C 1
ATOM 763 O O . LEU A 1 91 ? -11.775 -4.048 11.289 1.00 96.56 91 LEU A O 1
ATOM 767 N N . ILE A 1 92 ? -11.919 -2.890 9.377 1.00 94.88 92 ILE A N 1
ATOM 768 C CA . ILE A 1 92 ? -13.362 -3.054 9.218 1.00 94.88 92 ILE A CA 1
ATOM 769 C C . ILE A 1 92 ? -13.564 -4.324 8.389 1.00 94.88 92 ILE A C 1
ATOM 771 O O . ILE A 1 92 ? -13.314 -4.315 7.185 1.00 94.88 92 ILE A O 1
ATOM 775 N N . GLU A 1 93 ? -13.983 -5.416 9.031 1.00 92.62 93 GLU A N 1
ATOM 776 C CA . GLU A 1 93 ? -14.053 -6.758 8.426 1.00 92.62 93 GLU A CA 1
ATOM 777 C C . GLU A 1 93 ? -14.817 -6.776 7.091 1.00 92.62 93 GLU A C 1
ATOM 779 O O . GLU A 1 93 ? -14.343 -7.347 6.111 1.00 92.62 93 GLU A O 1
ATOM 784 N N . SER A 1 94 ? -15.946 -6.063 7.016 1.00 94.56 94 SER A N 1
ATOM 785 C CA . SER A 1 94 ? -16.777 -5.978 5.809 1.00 94.56 94 SER A CA 1
ATOM 786 C C . SER A 1 94 ? -16.130 -5.227 4.641 1.00 94.56 94 SER A C 1
ATOM 788 O O . SER A 1 94 ? -16.608 -5.340 3.519 1.00 94.56 94 SER A O 1
ATOM 790 N N . GLU A 1 95 ? -15.083 -4.435 4.887 1.00 94.81 95 GLU A N 1
ATOM 791 C CA . GLU A 1 95 ? -14.435 -3.587 3.877 1.00 94.81 95 GLU A CA 1
ATOM 792 C C . GLU A 1 95 ? -12.989 -3.997 3.573 1.00 94.81 95 GLU A C 1
ATOM 794 O O . GLU A 1 95 ? -12.457 -3.621 2.529 1.00 94.81 95 GLU A O 1
ATOM 799 N N . ALA A 1 96 ? -12.339 -4.759 4.457 1.00 95.50 96 ALA A N 1
ATOM 800 C CA . ALA A 1 96 ? -10.907 -5.054 4.391 1.00 95.50 96 ALA A CA 1
ATOM 801 C C . ALA A 1 96 ? -10.480 -5.668 3.048 1.00 95.50 96 ALA A C 1
ATOM 803 O O . ALA A 1 96 ? -9.496 -5.235 2.442 1.00 95.50 96 ALA A O 1
ATOM 804 N N . GLN A 1 97 ? -11.246 -6.643 2.554 1.00 95.56 97 GLN A N 1
ATOM 805 C CA . GLN A 1 97 ? -10.941 -7.323 1.297 1.00 95.56 97 GLN A CA 1
ATOM 806 C C . GLN A 1 97 ? -11.116 -6.403 0.082 1.00 95.56 97 GLN A C 1
ATOM 808 O O . GLN A 1 97 ? -10.295 -6.439 -0.841 1.00 95.56 97 GLN A O 1
ATOM 813 N N . ASP A 1 98 ? -12.154 -5.568 0.077 1.00 96.12 98 ASP A N 1
ATOM 814 C CA . ASP A 1 98 ? -12.416 -4.628 -1.015 1.00 96.12 98 ASP A CA 1
ATOM 815 C C . ASP A 1 98 ? -11.377 -3.508 -1.039 1.00 96.12 98 ASP A C 1
ATOM 817 O O . ASP A 1 98 ? -10.863 -3.171 -2.109 1.00 96.12 98 ASP A O 1
ATOM 821 N N . PHE A 1 99 ? -10.992 -2.996 0.133 1.00 97.50 99 PHE A N 1
ATOM 822 C CA . PHE A 1 99 ? -9.910 -2.027 0.261 1.00 97.50 99 PHE A CA 1
ATOM 823 C C . PHE A 1 99 ? -8.597 -2.605 -0.277 1.00 97.50 99 PHE A C 1
ATOM 825 O O . PHE A 1 99 ? -7.997 -2.029 -1.189 1.00 97.50 99 PHE A O 1
ATOM 832 N N . PHE A 1 100 ? -8.182 -3.779 0.208 1.00 97.75 100 PHE A N 1
ATOM 833 C CA . PHE A 1 100 ? -6.973 -4.446 -0.275 1.00 97.75 100 PHE A CA 1
ATOM 834 C C . PHE A 1 100 ? -7.007 -4.660 -1.795 1.00 97.75 100 PHE A C 1
ATOM 836 O O . PHE A 1 100 ? -6.043 -4.350 -2.495 1.00 97.75 100 PHE A O 1
ATOM 843 N N . THR A 1 101 ? -8.131 -5.141 -2.330 1.00 96.75 101 THR A N 1
ATOM 844 C CA . THR A 1 101 ? -8.286 -5.415 -3.767 1.00 96.75 101 THR A CA 1
ATOM 845 C C . THR A 1 101 ? -8.237 -4.133 -4.601 1.00 96.75 101 THR A C 1
ATOM 847 O O . THR A 1 101 ? -7.632 -4.121 -5.679 1.00 96.75 101 THR A O 1
ATOM 850 N N . CYS A 1 102 ? -8.837 -3.045 -4.110 1.00 96.31 102 CYS A N 1
ATOM 851 C CA . CYS A 1 102 ? -8.789 -1.730 -4.741 1.00 96.31 102 CYS A CA 1
ATOM 852 C C . CYS A 1 102 ? -7.352 -1.189 -4.783 1.00 96.31 102 CYS A C 1
ATOM 854 O O . CYS A 1 102 ? -6.851 -0.872 -5.866 1.00 96.31 102 CYS A O 1
ATOM 856 N N . ALA A 1 103 ? -6.666 -1.174 -3.634 1.00 97.44 103 ALA A N 1
ATOM 857 C CA . ALA A 1 103 ? -5.282 -0.720 -3.513 1.00 97.44 103 ALA A CA 1
ATOM 858 C C . ALA A 1 103 ? -4.345 -1.538 -4.410 1.00 97.44 103 ALA A C 1
ATOM 860 O O . ALA A 1 103 ? -3.596 -0.974 -5.206 1.00 97.44 103 ALA A O 1
ATOM 861 N N . LYS A 1 104 ? -4.461 -2.872 -4.364 1.00 97.19 104 LYS A N 1
ATOM 862 C CA . LYS A 1 104 ? -3.681 -3.786 -5.203 1.00 97.19 104 LYS A CA 1
ATOM 863 C C . LYS A 1 104 ? -3.900 -3.520 -6.689 1.00 97.19 104 LYS A C 1
ATOM 865 O O . LYS A 1 104 ? -2.940 -3.463 -7.447 1.00 97.19 104 LYS A O 1
ATOM 870 N N . SER A 1 105 ? -5.154 -3.359 -7.115 1.00 96.00 105 SER A N 1
ATOM 871 C CA . SER A 1 105 ? -5.465 -3.138 -8.531 1.00 96.00 105 SER A CA 1
ATOM 872 C C . SER A 1 105 ? -4.802 -1.866 -9.059 1.00 96.00 105 SER A C 1
ATOM 874 O O . SER A 1 105 ? -4.325 -1.855 -10.192 1.00 96.00 105 SER A O 1
ATOM 876 N N . LEU A 1 106 ? -4.782 -0.797 -8.255 1.00 95.62 106 LEU A N 1
ATOM 877 C CA . LEU A 1 106 ? -4.110 0.453 -8.606 1.00 95.62 106 LEU A CA 1
ATOM 878 C C . LEU A 1 106 ? -2.584 0.292 -8.577 1.00 95.62 106 LEU A C 1
ATOM 880 O O . LEU A 1 106 ? -1.916 0.715 -9.519 1.00 95.62 106 LEU A O 1
ATOM 884 N N . ALA A 1 107 ? -2.037 -0.368 -7.555 1.00 96.62 107 ALA A N 1
ATOM 885 C CA . ALA A 1 107 ? -0.601 -0.609 -7.420 1.00 96.62 107 ALA A CA 1
ATOM 886 C C . ALA A 1 107 ? -0.031 -1.458 -8.569 1.00 96.62 107 ALA A C 1
ATOM 888 O O . ALA A 1 107 ? 1.015 -1.112 -9.114 1.00 96.62 107 ALA A O 1
ATOM 889 N N . ASP A 1 108 ? -0.750 -2.498 -9.013 1.00 95.62 108 ASP A N 1
ATOM 890 C CA . ASP A 1 108 ? -0.366 -3.342 -10.157 1.00 95.62 108 ASP A CA 1
ATOM 891 C C . ASP A 1 108 ? -0.162 -2.517 -11.451 1.00 95.62 108 ASP A C 1
ATOM 893 O O . ASP A 1 108 ? 0.555 -2.948 -12.355 1.00 95.62 108 ASP A O 1
ATOM 897 N N . ILE A 1 109 ? -0.793 -1.340 -11.556 1.00 93.31 109 ILE A N 1
ATOM 898 C CA . ILE A 1 109 ? -0.652 -0.425 -12.695 1.00 93.31 109 ILE A CA 1
ATOM 899 C C . ILE A 1 109 ? 0.384 0.657 -12.412 1.00 93.31 109 ILE A C 1
ATOM 901 O O . ILE A 1 109 ? 1.200 0.923 -13.286 1.00 93.31 109 ILE A O 1
ATOM 905 N N . ILE A 1 110 ? 0.337 1.298 -11.242 1.00 93.56 110 ILE A N 1
ATOM 906 C CA . ILE A 1 110 ? 1.136 2.490 -10.932 1.00 93.56 110 ILE A CA 1
ATOM 907 C C . ILE A 1 110 ? 2.592 2.137 -10.623 1.00 93.56 110 ILE A C 1
ATOM 909 O O . ILE A 1 110 ? 3.489 2.751 -11.198 1.00 93.56 110 ILE A O 1
ATOM 913 N N . VAL A 1 111 ? 2.837 1.110 -9.804 1.00 94.75 111 VAL A N 1
ATOM 914 C CA . VAL A 1 111 ? 4.190 0.755 -9.338 1.00 94.75 111 VAL A CA 1
ATOM 915 C C . VAL A 1 111 ? 5.138 0.436 -10.500 1.00 94.75 111 VAL A C 1
ATOM 917 O O . VAL A 1 111 ? 6.241 0.978 -10.539 1.00 94.75 111 VAL A O 1
ATOM 920 N N . PRO A 1 112 ? 4.746 -0.350 -11.526 1.00 94.44 112 PRO A N 1
ATOM 921 C CA . PRO A 1 112 ? 5.625 -0.587 -12.671 1.00 94.44 112 PRO A CA 1
ATOM 922 C C . PRO A 1 112 ? 5.956 0.663 -13.498 1.00 94.44 112 PRO A C 1
ATOM 924 O O . PRO A 1 112 ? 6.888 0.609 -14.304 1.00 94.44 112 PRO A O 1
ATOM 927 N N . GLN A 1 113 ? 5.181 1.746 -13.367 1.00 93.56 113 GLN A N 1
ATOM 928 C CA . GLN A 1 113 ? 5.403 3.004 -14.091 1.00 93.56 113 GLN A CA 1
ATOM 929 C C . GLN A 1 113 ? 6.274 3.990 -13.312 1.00 93.56 113 GLN A C 1
ATOM 931 O O . GLN A 1 113 ? 6.786 4.936 -13.905 1.00 93.56 113 GLN A O 1
ATOM 936 N N . GLU A 1 114 ? 6.529 3.746 -12.023 1.00 91.81 114 GLU A N 1
ATOM 937 C CA . GLU A 1 114 ? 7.550 4.484 -11.263 1.00 91.81 114 GLU A CA 1
ATOM 938 C C . GLU A 1 114 ? 8.946 4.309 -11.884 1.00 91.81 114 GLU A C 1
ATOM 940 O O . GLU A 1 114 ? 9.804 5.183 -11.786 1.00 91.81 114 GLU A O 1
ATOM 945 N N . TYR A 1 115 ? 9.151 3.204 -12.605 1.00 93.81 115 TYR A N 1
ATOM 946 C CA . TYR A 1 115 ? 10.378 2.910 -13.338 1.00 93.81 115 TYR A CA 1
ATOM 947 C C . TYR A 1 115 ? 10.375 3.439 -14.777 1.00 93.81 115 TYR A C 1
ATOM 949 O O . TYR A 1 115 ? 11.239 3.045 -15.548 1.00 93.81 115 TYR A O 1
ATOM 957 N N . GLY A 1 116 ? 9.441 4.314 -15.154 1.00 94.75 116 GLY A N 1
ATOM 958 C CA . GLY A 1 116 ? 9.314 4.893 -16.496 1.00 94.75 116 GLY A CA 1
ATOM 959 C C . GLY A 1 116 ? 8.013 4.486 -17.183 1.00 94.75 116 GLY A C 1
ATOM 960 O O . GLY A 1 116 ? 7.427 3.461 -16.850 1.00 94.75 116 GLY A O 1
ATOM 961 N N . ILE A 1 117 ? 7.560 5.271 -18.160 1.00 94.25 117 ILE A N 1
ATOM 962 C CA . ILE A 1 117 ? 6.312 5.017 -18.897 1.00 94.25 117 ILE A CA 1
ATOM 963 C C . ILE A 1 117 ? 6.636 4.375 -20.250 1.00 94.25 117 ILE A C 1
ATOM 965 O O . ILE A 1 117 ? 6.002 3.401 -20.664 1.00 94.25 117 ILE A O 1
ATOM 969 N N . THR A 1 118 ? 7.668 4.883 -20.922 1.00 96.81 118 THR A N 1
ATOM 970 C CA . THR A 1 118 ? 8.181 4.353 -22.193 1.00 96.81 118 THR A CA 1
ATOM 971 C C . THR A 1 118 ? 9.236 3.266 -21.975 1.00 96.81 118 THR A C 1
ATOM 973 O O . THR A 1 118 ? 9.789 3.104 -20.884 1.00 96.81 118 THR A O 1
ATOM 976 N N . LYS A 1 119 ? 9.537 2.488 -23.022 1.00 96.31 119 LYS A N 1
ATOM 977 C CA . LYS A 1 119 ? 10.574 1.443 -22.946 1.00 96.31 119 LYS A CA 1
ATOM 978 C C . LYS A 1 119 ? 11.955 2.054 -22.724 1.00 96.31 119 LYS A C 1
ATOM 980 O O . LYS A 1 119 ? 12.768 1.498 -21.992 1.00 96.31 119 LYS A O 1
ATOM 985 N N . GLU A 1 120 ? 12.192 3.198 -23.345 1.00 97.56 120 GLU A N 1
ATOM 986 C CA . GLU A 1 120 ? 13.434 3.951 -23.297 1.00 97.56 120 GLU A CA 1
ATOM 987 C C . GLU A 1 120 ? 13.666 4.500 -21.886 1.00 97.56 120 GLU A C 1
ATOM 989 O O . GLU A 1 120 ? 14.736 4.288 -21.317 1.00 97.56 120 GLU A O 1
ATOM 994 N N . GLU A 1 121 ? 12.647 5.113 -21.273 1.00 97.75 121 GLU A N 1
ATOM 995 C CA . GLU A 1 121 ? 12.704 5.554 -19.873 1.00 97.75 121 GLU A CA 1
ATOM 996 C C . GLU A 1 121 ? 12.981 4.383 -18.928 1.00 97.75 121 GLU A C 1
ATOM 998 O O . GLU A 1 121 ? 13.874 4.481 -18.085 1.00 97.75 121 GLU A O 1
ATOM 1003 N N . LYS A 1 122 ? 12.283 3.253 -19.117 1.00 97.19 122 LYS A N 1
ATOM 1004 C CA . LYS A 1 122 ? 12.500 2.033 -18.325 1.00 97.19 122 LYS A CA 1
ATOM 1005 C C . LYS A 1 122 ? 13.925 1.521 -18.416 1.00 97.19 122 LYS A C 1
ATOM 1007 O O . LYS A 1 122 ? 14.518 1.173 -17.395 1.00 97.19 122 LYS A O 1
ATOM 1012 N N . LEU A 1 123 ? 14.499 1.511 -19.616 1.00 97.00 123 LEU A N 1
ATOM 1013 C CA . LEU A 1 123 ? 15.882 1.100 -19.818 1.00 97.00 123 LEU A CA 1
ATOM 1014 C C . LEU A 1 123 ? 16.855 2.052 -19.117 1.00 97.00 123 LEU A C 1
ATOM 1016 O O . LEU A 1 123 ? 17.760 1.594 -18.422 1.00 97.00 123 LEU A O 1
ATOM 1020 N N . VAL A 1 124 ? 16.662 3.364 -19.263 1.00 97.94 124 VAL A N 1
ATOM 1021 C CA . VAL A 1 124 ? 17.540 4.375 -18.660 1.00 97.94 124 VAL A CA 1
ATOM 1022 C C . VAL A 1 124 ? 17.478 4.322 -17.133 1.00 97.94 124 VAL A C 1
ATOM 1024 O O . VAL A 1 124 ? 18.522 4.313 -16.477 1.00 97.94 124 VAL A O 1
ATOM 1027 N N . ILE A 1 125 ? 16.278 4.261 -16.552 1.00 97.31 125 ILE A N 1
ATOM 1028 C CA . ILE A 1 125 ? 16.091 4.164 -15.098 1.00 97.31 125 ILE A CA 1
ATOM 1029 C C . ILE A 1 125 ? 16.672 2.842 -14.584 1.00 97.31 125 ILE A C 1
ATOM 1031 O O . ILE A 1 125 ? 17.453 2.846 -13.630 1.00 97.31 125 ILE A O 1
ATOM 1035 N N . GLY A 1 126 ? 16.384 1.728 -15.262 1.00 96.69 126 GLY A N 1
ATOM 1036 C CA . GLY A 1 126 ? 16.933 0.415 -14.931 1.00 96.69 126 GLY A CA 1
ATOM 1037 C C . GLY A 1 126 ? 18.462 0.397 -14.949 1.00 96.69 126 GLY A C 1
ATOM 1038 O O . GLY A 1 126 ? 19.084 -0.045 -13.987 1.00 96.69 126 GLY A O 1
ATOM 1039 N N . GLN A 1 127 ? 19.096 0.957 -15.982 1.00 97.25 127 GLN A N 1
ATOM 1040 C CA . GLN A 1 127 ? 20.555 1.078 -16.045 1.00 97.25 127 GLN A CA 1
ATOM 1041 C C . GLN A 1 127 ? 21.113 1.917 -14.893 1.00 97.25 127 GLN A C 1
ATOM 1043 O O . GLN A 1 127 ? 22.107 1.520 -14.280 1.00 97.25 127 GLN A O 1
ATOM 1048 N N . ARG A 1 128 ? 20.481 3.052 -14.569 1.00 97.38 128 ARG A N 1
ATOM 1049 C CA . ARG A 1 128 ? 20.910 3.927 -13.467 1.00 97.38 128 ARG A CA 1
ATOM 1050 C C . ARG A 1 128 ? 20.872 3.221 -12.112 1.00 97.38 128 ARG A C 1
ATOM 1052 O O . ARG A 1 128 ? 21.795 3.411 -11.326 1.00 97.38 128 ARG A O 1
ATOM 1059 N N . ILE A 1 129 ? 19.855 2.399 -11.858 1.00 96.19 129 ILE A N 1
ATOM 1060 C CA . ILE A 1 129 ? 19.708 1.647 -10.602 1.00 96.19 129 ILE A CA 1
ATOM 1061 C C . ILE A 1 129 ? 20.631 0.420 -10.583 1.00 96.19 129 ILE A C 1
ATOM 1063 O O . ILE A 1 129 ? 21.380 0.210 -9.630 1.00 96.19 129 ILE A O 1
ATOM 1067 N N . CYS A 1 130 ? 20.610 -0.396 -11.638 1.00 97.50 130 CYS A N 1
ATOM 1068 C CA . CYS A 1 130 ? 21.297 -1.686 -11.651 1.00 97.50 130 CYS A CA 1
ATOM 1069 C C . CYS A 1 130 ? 22.815 -1.561 -11.822 1.00 97.50 130 CYS A C 1
ATOM 1071 O O . CYS A 1 130 ? 23.541 -2.398 -11.300 1.00 97.50 130 CYS A O 1
ATOM 1073 N N . THR A 1 131 ? 23.331 -0.533 -12.504 1.00 97.81 131 THR A N 1
ATOM 1074 C CA . THR A 1 131 ? 24.784 -0.378 -12.714 1.00 97.81 131 THR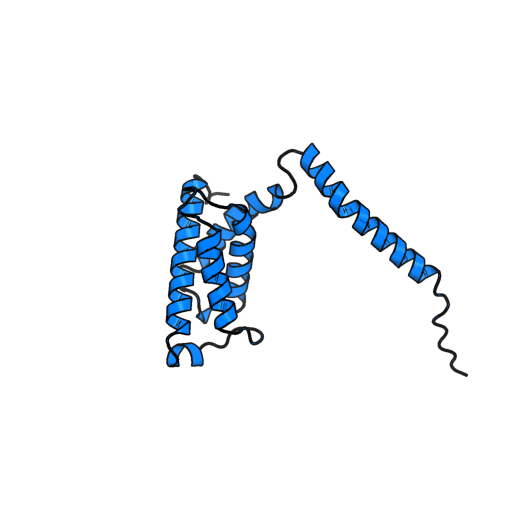 A CA 1
ATOM 1075 C C . THR A 1 131 ? 25.588 -0.299 -11.407 1.00 97.81 131 THR A C 1
ATOM 1077 O O . THR A 1 131 ? 26.534 -1.077 -11.260 1.00 97.81 131 THR A O 1
ATOM 1080 N N . PRO A 1 132 ? 25.277 0.595 -10.443 1.00 97.62 132 PRO A N 1
ATOM 1081 C CA . PRO A 1 132 ? 26.008 0.637 -9.176 1.00 97.62 132 PRO A CA 1
ATOM 1082 C C . PRO A 1 132 ? 25.837 -0.653 -8.362 1.00 97.62 132 PRO A C 1
ATOM 1084 O O . PRO A 1 132 ? 26.821 -1.142 -7.810 1.00 97.62 132 PRO A O 1
ATOM 1087 N N . LEU A 1 133 ? 24.636 -1.248 -8.351 1.00 97.06 133 LEU A N 1
ATOM 1088 C CA . LEU A 1 133 ? 24.376 -2.521 -7.672 1.00 97.06 133 LEU A CA 1
ATOM 1089 C C . LEU A 1 133 ? 25.242 -3.653 -8.243 1.00 97.06 133 LEU A C 1
ATOM 1091 O O . LEU A 1 133 ? 25.921 -4.352 -7.498 1.00 97.06 133 LEU A O 1
ATOM 1095 N N . MET A 1 134 ? 25.286 -3.788 -9.569 1.00 97.31 134 MET A N 1
ATOM 1096 C CA . MET A 1 134 ? 26.094 -4.799 -10.254 1.00 97.31 134 MET A CA 1
ATOM 1097 C C . MET A 1 134 ? 27.591 -4.596 -10.018 1.00 97.31 134 MET A C 1
ATOM 1099 O O . MET A 1 134 ? 28.313 -5.566 -9.800 1.00 97.31 134 MET A O 1
ATOM 1103 N N . ARG A 1 135 ? 28.073 -3.344 -10.009 1.00 96.62 1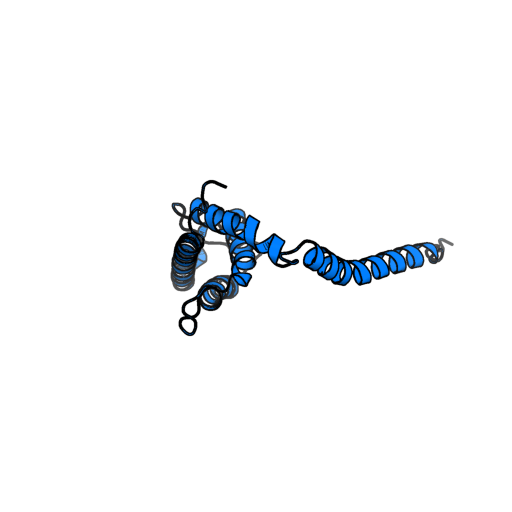35 ARG A N 1
ATOM 1104 C CA . ARG A 1 135 ? 29.471 -3.043 -9.658 1.00 96.62 135 ARG A CA 1
ATOM 1105 C C . ARG A 1 135 ? 29.796 -3.467 -8.229 1.00 96.62 135 ARG A C 1
ATOM 1107 O O . ARG A 1 135 ? 30.869 -4.018 -8.005 1.00 96.62 135 ARG A O 1
ATOM 1114 N N . LYS A 1 136 ? 28.881 -3.231 -7.284 1.00 95.75 136 LYS A N 1
ATOM 1115 C CA . LYS A 1 136 ? 29.054 -3.632 -5.886 1.00 95.75 136 LYS A CA 1
ATOM 1116 C C . LYS A 1 136 ? 29.085 -5.153 -5.742 1.00 95.75 136 LYS A C 1
ATOM 1118 O O . LYS A 1 136 ? 30.047 -5.664 -5.186 1.00 95.75 136 LYS A O 1
ATOM 1123 N N . ILE A 1 137 ? 28.127 -5.864 -6.340 1.00 95.69 137 ILE A N 1
ATOM 1124 C CA . ILE A 1 137 ? 28.096 -7.338 -6.352 1.00 95.69 137 ILE A CA 1
ATOM 1125 C C . ILE A 1 137 ? 29.396 -7.906 -6.935 1.00 95.69 137 ILE A C 1
ATOM 1127 O O . ILE A 1 137 ? 29.999 -8.794 -6.342 1.00 95.69 137 ILE A O 1
ATOM 1131 N N . LEU A 1 138 ? 29.866 -7.371 -8.067 1.00 95.25 138 LEU A N 1
ATOM 1132 C CA . LEU A 1 138 ? 31.120 -7.808 -8.683 1.00 95.25 138 LEU A CA 1
ATOM 1133 C C . LEU A 1 138 ? 32.332 -7.542 -7.780 1.00 95.25 138 LEU A C 1
ATOM 1135 O O . LEU A 1 138 ? 33.226 -8.380 -7.693 1.00 95.25 138 LEU A O 1
ATOM 1139 N N . SER A 1 139 ? 32.378 -6.377 -7.131 1.00 94.44 139 SER A N 1
ATOM 1140 C CA . SER A 1 139 ? 33.441 -6.032 -6.186 1.00 94.44 139 SER A CA 1
ATOM 1141 C C . SER A 1 139 ? 33.460 -6.985 -4.994 1.00 94.44 139 SER A C 1
ATOM 1143 O O . SER A 1 139 ? 34.529 -7.454 -4.622 1.00 94.44 139 SER A O 1
ATOM 1145 N N . ASP A 1 140 ? 32.296 -7.286 -4.420 1.00 93.81 140 ASP A N 1
ATOM 1146 C CA . ASP A 1 140 ? 32.172 -8.150 -3.244 1.00 93.81 140 ASP A CA 1
ATOM 1147 C C . ASP A 1 140 ? 32.512 -9.607 -3.589 1.00 93.81 140 ASP A C 1
ATOM 1149 O O . ASP A 1 140 ? 33.253 -10.265 -2.858 1.00 93.81 140 ASP A O 1
ATOM 1153 N N . ALA A 1 141 ? 32.068 -10.092 -4.754 1.00 91.50 141 ALA A N 1
ATOM 1154 C CA . ALA A 1 141 ? 32.422 -11.421 -5.246 1.00 91.50 141 ALA A CA 1
ATOM 1155 C C . ALA A 1 141 ? 33.934 -11.561 -5.479 1.00 91.50 141 ALA A C 1
ATOM 1157 O O . ALA A 1 141 ? 34.526 -12.556 -5.075 1.00 91.50 141 ALA A O 1
ATOM 1158 N N . ARG A 1 142 ? 34.577 -10.545 -6.071 1.00 87.62 142 ARG A N 1
ATOM 1159 C CA . ARG A 1 142 ? 36.035 -10.529 -6.257 1.00 87.62 142 ARG A CA 1
ATOM 1160 C C . ARG A 1 142 ? 36.780 -10.460 -4.933 1.00 87.62 142 ARG A C 1
ATOM 1162 O O . ARG A 1 142 ? 37.757 -11.169 -4.781 1.00 87.62 142 ARG A O 1
ATOM 1169 N N . TYR A 1 143 ? 36.330 -9.641 -3.983 1.00 74.38 143 TYR A N 1
ATOM 1170 C CA . TYR A 1 143 ? 36.963 -9.539 -2.665 1.00 74.38 143 TYR A CA 1
ATOM 1171 C C . TYR A 1 143 ? 36.936 -10.882 -1.919 1.00 74.38 143 TYR A C 1
ATOM 1173 O O . TYR A 1 143 ? 37.923 -11.264 -1.302 1.00 74.38 143 TYR A O 1
ATOM 1181 N N . THR A 1 144 ? 35.844 -11.638 -2.059 1.00 64.50 144 THR A N 1
ATOM 1182 C CA . THR A 1 144 ? 35.714 -12.990 -1.487 1.00 64.50 144 THR A CA 1
ATOM 1183 C C . THR A 1 144 ? 36.678 -14.002 -2.129 1.00 64.50 144 THR A C 1
ATOM 1185 O O . THR A 1 144 ? 37.087 -14.948 -1.469 1.00 64.50 144 THR A O 1
ATOM 1188 N N . ASP A 1 145 ? 37.072 -13.790 -3.390 1.00 57.12 145 ASP A N 1
ATOM 1189 C CA . ASP A 1 145 ? 38.030 -14.632 -4.129 1.00 57.12 145 ASP A CA 1
ATOM 1190 C C . ASP A 1 145 ? 39.498 -14.330 -3.754 1.00 57.12 145 ASP A C 1
ATOM 1192 O O . ASP A 1 145 ? 40.363 -15.191 -3.880 1.00 57.12 145 ASP A O 1
ATOM 1196 N N . VAL A 1 146 ? 39.798 -13.117 -3.258 1.00 57.16 146 VAL A N 1
ATOM 1197 C CA . VAL A 1 146 ? 41.157 -12.740 -2.803 1.00 57.16 146 VAL A CA 1
ATOM 1198 C C . VAL A 1 146 ? 41.403 -13.100 -1.330 1.00 57.16 146 VAL A C 1
ATOM 1200 O O . VAL A 1 146 ? 42.554 -13.245 -0.920 1.00 57.16 146 VAL A O 1
ATOM 1203 N N . ASP A 1 147 ? 40.349 -13.297 -0.532 1.00 51.91 147 ASP A N 1
ATOM 1204 C CA . ASP A 1 147 ? 40.452 -13.707 0.873 1.00 51.91 147 ASP A CA 1
ATOM 1205 C C . ASP A 1 147 ? 40.589 -15.237 1.027 1.00 51.91 147 ASP A C 1
ATOM 1207 O O . ASP A 1 147 ? 39.861 -15.908 1.758 1.00 51.91 147 ASP A O 1
ATOM 1211 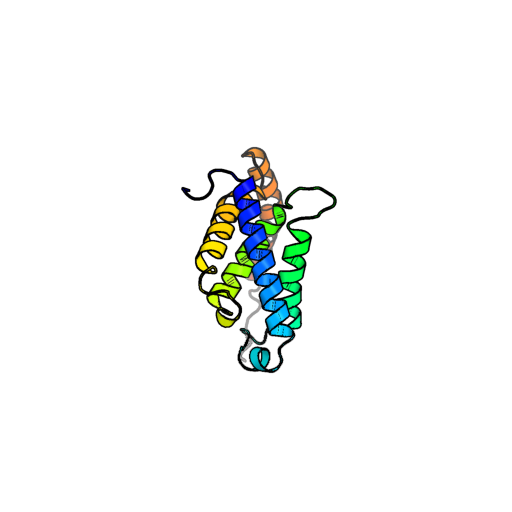N N . GLU A 1 148 ? 41.673 -15.777 0.464 1.00 49.19 148 GLU A N 1
ATOM 1212 C CA . GLU A 1 148 ? 42.322 -17.014 0.933 1.00 49.19 148 GLU A CA 1
ATOM 1213 C C . GLU A 1 148 ? 42.953 -16.835 2.348 1.00 49.19 148 GLU A C 1
ATOM 1215 O O . GLU A 1 148 ? 43.864 -17.561 2.746 1.00 49.19 148 GLU A O 1
ATOM 1220 N N . CYS A 1 149 ? 42.497 -15.843 3.129 1.00 52.12 149 CYS A N 1
ATOM 1221 C CA . CYS A 1 149 ? 43.031 -15.457 4.438 1.00 52.12 149 CYS A CA 1
ATOM 1222 C C . CYS A 1 149 ? 42.133 -15.865 5.622 1.00 52.12 149 CYS A C 1
ATOM 1224 O O . CYS A 1 149 ? 42.461 -15.601 6.776 1.00 52.12 149 CYS A O 1
ATOM 1226 N N . THR A 1 150 ? 41.048 -16.612 5.395 1.00 53.56 150 THR A N 1
ATOM 1227 C CA . THR A 1 150 ? 40.388 -17.372 6.477 1.00 53.56 150 THR A CA 1
ATOM 1228 C C . THR A 1 150 ? 41.003 -18.763 6.641 1.00 53.56 150 THR A C 1
ATOM 1230 O O . THR A 1 150 ? 40.314 -19.764 6.827 1.00 53.56 150 THR A O 1
ATOM 1233 N N . ARG A 1 151 ? 42.342 -18.846 6.657 1.00 50.66 151 ARG A N 1
ATOM 1234 C CA . ARG A 1 151 ? 42.992 -19.938 7.386 1.00 50.66 151 ARG A CA 1
ATOM 1235 C C . ARG A 1 151 ? 42.743 -19.675 8.863 1.00 50.66 151 ARG A C 1
ATOM 1237 O O . ARG A 1 151 ? 43.440 -18.885 9.493 1.00 50.66 151 ARG A O 1
ATOM 1244 N N . LEU A 1 152 ? 41.747 -20.352 9.427 1.00 56.34 152 LEU A N 1
ATOM 1245 C CA . LEU A 1 152 ? 41.779 -20.667 10.847 1.00 56.34 152 LEU A CA 1
ATOM 1246 C C . LEU A 1 152 ? 43.091 -21.423 11.075 1.00 56.34 152 LEU A C 1
ATOM 1248 O O . LEU A 1 152 ? 43.204 -22.599 10.731 1.00 56.34 152 LEU A O 1
ATOM 1252 N N . HIS A 1 153 ? 44.108 -20.729 11.582 1.00 52.00 153 HIS A N 1
ATOM 1253 C CA . HIS A 1 153 ? 45.296 -21.367 12.123 1.00 52.00 153 HIS A CA 1
ATOM 1254 C C . HIS A 1 153 ? 44.858 -22.148 13.366 1.00 52.00 153 HIS A C 1
ATOM 1256 O O . HIS A 1 153 ? 44.859 -21.635 14.479 1.00 52.00 153 HIS A O 1
ATOM 1262 N N . ALA A 1 154 ? 44.401 -23.379 13.146 1.00 49.88 154 ALA A N 1
ATOM 1263 C CA . ALA A 1 154 ? 44.389 -24.414 14.159 1.00 49.88 154 ALA A CA 1
ATOM 1264 C C . ALA A 1 154 ? 45.814 -24.977 14.223 1.00 49.88 154 ALA A C 1
ATOM 1266 O O . ALA A 1 154 ? 46.254 -25.678 13.309 1.00 49.88 154 ALA A O 1
ATOM 1267 N N . GLY A 1 155 ? 46.537 -24.597 15.271 1.00 40.38 155 GLY A N 1
ATOM 1268 C CA . GLY A 1 155 ? 47.888 -25.045 15.594 1.00 40.38 155 GLY A CA 1
ATOM 1269 C C . GLY A 1 155 ? 48.303 -24.472 16.931 1.00 40.38 155 GLY A C 1
ATOM 1270 O O . GLY A 1 155 ? 48.540 -23.246 16.962 1.00 40.38 155 GLY A O 1
#

Secondary structure (DSSP, 8-state):
--S-S-HHHHHHHHHHHHHHHHHHHHHHHH-HHHHTT---GGG--HHHHHHHHHHHHHHHB-TTTSSB-TTHHHHHHHHHHHHHHH-GGGS-HHHHHHHHHHHHHHHHHHHHHHT-SSHHHHHHHHHHHHHHHHHHHHHHHHHHHH-TT------

Foldseek 3Di:
DVPPPDVQVLLVVLLVQLVVLLVLLVVCLPDPVSVVVFDFPPRDDSVNVNCLSVVLNPQQDPPVPRDGDLVCLLSQLVSLVCCVVTVVSSHDVVCSVVSNVSSVVSCVPSVVCVCPDDPVSVVVSCCVVVVVVVVVVVVVVVVVVPCPVPPPPPD

InterPro domains:
  IPR000560 Histidine phosphatase superfamily, clade-2 [PF00328] (6-143)
  IPR029033 Histidine phosphatase superfamily [SSF53254] (40-141)
  IPR037446 Histidine acid phosphatase, VIP1 family [PTHR12750] (2-145)

pLDDT: mean 89.8, std 13.75, range [40.38, 98.44]

Organism: NCBI:txid117903